Protein AF-A0A6N1BNU7-F1 (afdb_monomer_lite)

Secondary structure (DSSP, 8-state):
------PPP----GGGGGGGPPPPPPPPPP---PPPPPPPPPP----EEEEEEEE-TT--EEEEEEEEETTEEEEEEEEEEETTTTEEEEEEGGGEEEEE-SSSEEEEETTSS--EEEEEEETTEEEEEEES-GGGB-TT-GGG-PPEEE-TTT-SBPP--

Sequence (161 aa):
MLIAICGIQGCAPVQELAKRAPSLPPAAPERQVTPAPPPPIAARVIELAGYCSRTEDDGFREEARVRVIANEVQALNWKLWVPRRRGSCAFDLSEFRQVQKAPHIELVARDDSGCKLMVWQDPRRVTLAHANCQKRCTPGIYEEAWPVMFDPGSGMCAQVK

Foldseek 3Di:
DDDDDDDDDDDDDPPPPPPDDDDDDDDDPDPPDDDDDDDDQDADFAAAQAFEWDADPQRKTKTWGWGADRLDTPWIWIKIADVVVRKMFIDTCVQWDWDDRPPWTWIAGPVPLRKIWIWHDDPAWIKIDIDSRCVRMDHPCNVVDDIFIAGRPPNYGGDPD

Organism: NCBI:txid82541

Radius of gyration: 30.28 Å; chains: 1; bounding box: 33×107×54 Å

Structure (mmCIF, N/CA/C/O backbone):
data_AF-A0A6N1BNU7-F1
#
_entry.id   AF-A0A6N1BNU7-F1
#
loop_
_atom_site.group_PDB
_atom_site.id
_atom_site.type_symbol
_atom_site.label_atom_id
_atom_site.label_alt_id
_atom_site.label_comp_id
_atom_site.label_asym_id
_atom_site.label_entity_id
_atom_site.label_seq_id
_atom_site.pdbx_PDB_ins_code
_atom_site.Cartn_x
_atom_site.Cartn_y
_atom_site.Cartn_z
_atom_site.occupancy
_atom_site.B_iso_or_equiv
_atom_site.auth_seq_id
_atom_site.auth_comp_id
_atom_site.auth_asym_id
_atom_site.auth_atom_id
_atom_site.pdbx_PDB_model_num
ATOM 1 N N . MET A 1 1 ? 1.815 93.852 -4.616 1.00 37.81 1 MET A N 1
ATOM 2 C CA . MET A 1 1 ? 2.457 94.315 -5.860 1.00 37.81 1 MET A CA 1
ATOM 3 C C . MET A 1 1 ? 2.931 93.069 -6.605 1.00 37.81 1 MET A C 1
ATOM 5 O O . MET A 1 1 ? 3.714 92.330 -6.036 1.00 37.81 1 MET A O 1
ATOM 9 N N . LEU A 1 2 ? 2.345 92.828 -7.783 1.00 40.94 2 LEU A N 1
ATOM 10 C CA . LEU A 1 2 ? 2.748 91.949 -8.899 1.00 40.94 2 LEU A CA 1
ATOM 11 C C . LEU A 1 2 ? 3.065 90.448 -8.687 1.00 40.94 2 LEU A C 1
ATOM 13 O O . LEU A 1 2 ? 4.090 90.049 -8.151 1.00 40.94 2 LEU A O 1
ATOM 17 N N . ILE A 1 3 ? 2.168 89.645 -9.270 1.00 45.62 3 ILE A N 1
ATOM 18 C CA . ILE A 1 3 ? 2.308 88.247 -9.699 1.00 45.62 3 ILE A CA 1
ATOM 19 C C . ILE A 1 3 ? 3.256 88.184 -10.913 1.00 45.62 3 ILE A C 1
ATOM 21 O O . ILE A 1 3 ? 3.131 89.018 -11.810 1.00 45.62 3 ILE A O 1
ATOM 25 N N . ALA A 1 4 ? 4.112 87.161 -11.002 1.00 52.22 4 ALA A N 1
ATOM 26 C CA . ALA A 1 4 ? 4.689 86.714 -12.273 1.00 52.22 4 ALA A CA 1
ATOM 27 C C . ALA A 1 4 ? 4.814 85.180 -12.313 1.00 52.22 4 ALA A C 1
ATOM 29 O O . ALA A 1 4 ? 5.437 84.552 -11.462 1.00 52.22 4 ALA A O 1
ATOM 30 N N . ILE A 1 5 ? 4.151 84.619 -13.319 1.00 52.38 5 ILE A N 1
ATOM 31 C CA . ILE A 1 5 ? 3.967 83.209 -13.666 1.00 52.38 5 ILE A CA 1
ATOM 32 C C . ILE A 1 5 ? 5.146 82.781 -14.552 1.00 52.38 5 ILE A C 1
ATOM 34 O O . ILE A 1 5 ? 5.532 83.543 -15.435 1.00 52.38 5 ILE A O 1
ATOM 38 N N . CYS A 1 6 ? 5.656 81.555 -14.412 1.00 49.19 6 CYS A N 1
ATOM 39 C CA . CYS A 1 6 ? 6.366 80.895 -15.511 1.00 49.19 6 CYS A CA 1
ATOM 40 C C . CYS A 1 6 ? 5.834 79.464 -15.656 1.00 49.19 6 CYS A C 1
ATOM 42 O O . CYS A 1 6 ? 6.039 78.617 -14.788 1.00 49.19 6 CYS A O 1
ATOM 44 N N . GLY A 1 7 ? 5.041 79.258 -16.710 1.00 43.03 7 GLY A N 1
ATOM 45 C CA . GLY A 1 7 ? 4.343 78.015 -17.019 1.00 43.03 7 GLY A CA 1
ATOM 46 C C . GLY A 1 7 ? 5.236 77.003 -17.732 1.00 43.03 7 GLY A C 1
ATOM 47 O O . GLY A 1 7 ? 6.057 77.353 -18.575 1.00 43.03 7 GLY A O 1
ATOM 48 N N . ILE A 1 8 ? 5.030 75.734 -17.394 1.00 51.12 8 ILE A N 1
ATOM 49 C CA . ILE A 1 8 ? 5.673 74.571 -18.002 1.00 51.12 8 ILE A CA 1
ATOM 50 C C . ILE A 1 8 ? 4.895 74.234 -19.280 1.00 51.12 8 ILE A C 1
ATOM 52 O O . ILE A 1 8 ? 3.684 74.011 -19.236 1.00 51.12 8 ILE A O 1
ATOM 56 N N . GLN A 1 9 ? 5.574 74.239 -20.423 1.00 51.66 9 GLN A N 1
ATOM 57 C CA . GLN A 1 9 ? 4.973 74.022 -21.736 1.00 51.66 9 GLN A CA 1
ATOM 58 C C . GLN A 1 9 ? 5.048 72.532 -22.125 1.00 51.66 9 GLN A C 1
ATOM 60 O O . GLN A 1 9 ? 6.133 71.984 -22.269 1.00 51.66 9 GLN A O 1
ATOM 65 N N . GLY A 1 10 ? 3.877 71.910 -22.314 1.00 45.91 10 GLY A N 1
ATOM 66 C CA . GLY A 1 10 ? 3.593 70.937 -23.380 1.00 45.91 10 GLY A CA 1
ATOM 67 C C . GLY A 1 10 ? 4.078 69.483 -23.256 1.00 45.91 10 GLY A C 1
ATOM 68 O O . GLY A 1 10 ? 5.040 69.105 -23.912 1.00 45.91 10 GLY A O 1
ATOM 69 N N . CYS A 1 11 ? 3.296 68.617 -22.600 1.00 51.78 11 CYS A N 1
ATOM 70 C CA . CYS A 1 11 ? 3.157 67.218 -23.037 1.00 51.78 11 CYS A CA 1
ATOM 71 C C . CYS A 1 11 ? 2.012 67.153 -24.062 1.00 51.78 11 CYS A C 1
ATOM 73 O O . CYS A 1 11 ? 0.861 67.416 -23.713 1.00 51.78 11 CYS A O 1
ATOM 75 N N . ALA A 1 12 ? 2.306 66.827 -25.322 1.00 54.9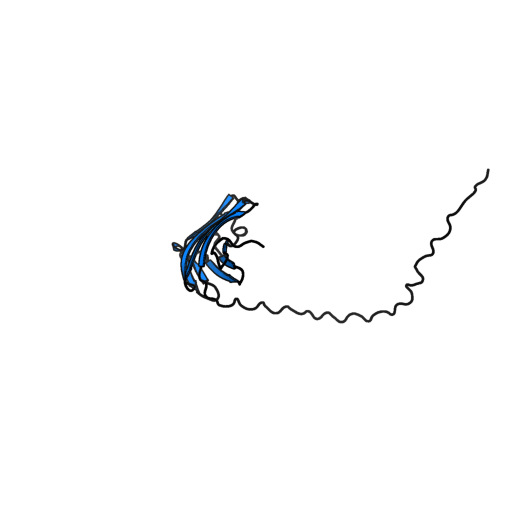4 12 ALA A N 1
ATOM 76 C CA . ALA A 1 12 ? 1.271 66.541 -26.316 1.00 54.94 12 ALA A CA 1
ATOM 77 C C . ALA A 1 12 ? 0.536 65.229 -25.953 1.00 54.94 12 ALA A C 1
ATOM 79 O O . ALA A 1 12 ? 1.196 64.252 -25.588 1.00 54.94 12 ALA A O 1
ATOM 80 N N . PRO A 1 13 ? -0.807 65.161 -26.033 1.00 50.06 13 PRO A N 1
ATOM 81 C CA . PRO A 1 13 ? -1.538 63.942 -25.715 1.00 50.06 13 PRO A CA 1
ATOM 82 C C . PRO A 1 13 ? -1.406 62.905 -26.841 1.00 50.06 13 PRO A C 1
ATOM 84 O O . PRO A 1 13 ? -1.660 63.184 -28.009 1.00 50.06 13 PRO A O 1
ATOM 87 N N . VAL A 1 14 ? -1.089 61.667 -26.454 1.00 55.44 14 VAL A N 1
ATOM 88 C CA . VAL A 1 14 ? -0.929 60.441 -27.274 1.00 55.44 14 VAL A CA 1
ATOM 89 C C . VAL A 1 14 ? -2.234 60.012 -27.996 1.00 55.44 14 VAL A C 1
ATOM 91 O O . VAL A 1 14 ? -2.343 58.923 -28.549 1.00 55.44 14 VAL A O 1
ATOM 94 N N . GLN A 1 15 ? -3.267 60.856 -28.003 1.00 49.97 15 GLN A N 1
ATOM 95 C CA . GLN A 1 15 ? -4.636 60.489 -28.374 1.00 49.97 15 GLN A CA 1
ATOM 96 C C . GLN A 1 15 ? -4.893 60.382 -29.883 1.00 49.97 15 GLN A C 1
ATOM 98 O O . GLN A 1 15 ? -5.894 59.785 -30.279 1.00 49.97 15 GLN A O 1
ATOM 103 N N . GLU A 1 16 ? -4.013 60.904 -30.737 1.00 48.66 16 GLU A N 1
ATOM 104 C CA . GLU A 1 16 ? -4.310 60.984 -32.174 1.00 48.66 16 GLU A CA 1
ATOM 105 C C . GLU A 1 16 ? -4.173 59.628 -32.905 1.00 48.66 16 GLU A C 1
ATOM 107 O O . GLU A 1 16 ? -4.830 59.407 -33.921 1.00 48.66 16 GLU A O 1
ATOM 112 N N . LEU A 1 17 ? -3.402 58.661 -32.380 1.00 50.12 17 LEU A N 1
ATOM 113 C CA . LEU A 1 17 ? -3.190 57.373 -33.069 1.00 50.12 17 LEU A CA 1
ATOM 114 C C . LEU A 1 17 ? -4.325 56.348 -32.880 1.00 50.12 17 LEU A C 1
ATOM 116 O O . LEU A 1 17 ? -4.408 55.378 -33.632 1.00 50.12 17 LEU A O 1
ATOM 120 N N . ALA A 1 18 ? -5.214 56.537 -31.901 1.00 54.28 18 ALA A N 1
ATOM 121 C CA . ALA A 1 18 ? -6.220 55.530 -31.547 1.00 54.28 18 ALA A CA 1
ATOM 122 C C . ALA A 1 18 ? -7.453 55.510 -32.477 1.00 54.28 18 ALA A C 1
ATOM 124 O O . ALA A 1 18 ? -8.257 54.583 -32.416 1.00 54.28 18 ALA A O 1
ATOM 125 N N . LYS A 1 19 ? -7.628 56.509 -33.353 1.00 52.03 19 LYS A N 1
ATOM 126 C CA . LYS A 1 19 ? -8.879 56.713 -34.113 1.00 52.03 19 LYS A CA 1
ATOM 127 C C . LYS A 1 19 ? -8.981 55.962 -35.451 1.00 52.03 19 LYS A C 1
ATOM 129 O O . LYS A 1 19 ? -9.906 56.232 -36.213 1.00 52.03 19 LYS A O 1
ATOM 134 N N . ARG A 1 20 ? -8.072 55.033 -35.776 1.00 54.28 20 ARG A N 1
ATOM 135 C CA . ARG A 1 20 ? -8.053 54.376 -37.105 1.00 54.28 20 ARG A CA 1
ATOM 136 C C . ARG A 1 20 ? -7.910 52.852 -37.131 1.00 54.28 20 ARG A C 1
ATOM 138 O O . ARG A 1 20 ? -7.664 52.303 -38.200 1.00 54.28 20 ARG A O 1
ATOM 145 N N . ALA A 1 21 ? -8.097 52.156 -36.012 1.00 58.50 21 ALA A N 1
ATOM 146 C CA . ALA A 1 21 ? -8.133 50.694 -36.037 1.00 58.50 21 ALA A CA 1
ATOM 147 C C . ALA A 1 21 ? -9.513 50.197 -36.530 1.00 58.50 21 ALA A C 1
ATOM 149 O O . ALA A 1 21 ? -10.526 50.571 -35.935 1.00 58.50 21 ALA A O 1
ATOM 150 N N . PRO A 1 22 ? -9.594 49.374 -37.593 1.00 62.88 22 PRO A N 1
ATOM 151 C CA . PRO A 1 22 ? -10.841 48.714 -37.954 1.00 62.88 22 PRO A CA 1
ATOM 152 C C . PRO A 1 22 ? -11.249 47.729 -36.851 1.00 62.88 22 PRO A C 1
ATOM 154 O O . PRO A 1 22 ? -10.416 46.996 -36.317 1.00 62.88 22 PRO A O 1
ATOM 157 N N . SER A 1 23 ? -12.534 47.721 -36.496 1.00 62.97 23 SER A N 1
ATOM 158 C CA . SER A 1 23 ? -13.091 46.796 -35.510 1.00 62.97 23 SER A CA 1
ATOM 159 C C . SER A 1 23 ? -12.973 45.356 -36.010 1.00 62.97 23 SER A C 1
ATOM 161 O O . SER A 1 23 ? -13.525 45.019 -37.060 1.00 62.97 23 SER A O 1
ATOM 163 N N . LEU A 1 24 ? -12.266 44.514 -35.254 1.00 62.03 24 LEU A N 1
ATOM 164 C CA . LEU A 1 24 ? -12.213 43.074 -35.494 1.00 62.03 24 LEU A CA 1
ATOM 165 C C . LEU A 1 24 ? -13.632 42.481 -35.398 1.00 62.03 24 LEU A C 1
ATOM 167 O O . LEU A 1 24 ? -14.388 42.871 -34.503 1.00 62.03 24 LEU A O 1
ATOM 171 N N . PRO A 1 25 ? -14.012 41.551 -36.291 1.00 66.94 25 PRO A N 1
ATOM 172 C CA . PRO A 1 25 ? -15.278 40.841 -36.168 1.00 66.94 25 PRO A CA 1
ATOM 173 C C . PRO A 1 25 ? -15.325 40.049 -34.848 1.00 66.94 25 PRO A C 1
ATOM 175 O O . PRO A 1 25 ? -14.275 39.636 -34.345 1.00 66.94 25 PRO A O 1
ATOM 178 N N . PRO A 1 26 ? -16.523 39.842 -34.269 1.00 67.56 26 PRO A N 1
ATOM 179 C CA . PRO A 1 26 ? -16.668 39.132 -33.006 1.00 67.56 26 PRO A CA 1
ATOM 180 C C . PRO A 1 26 ? -16.059 37.733 -33.115 1.00 67.56 26 PRO A C 1
ATOM 182 O O . PRO A 1 26 ? -16.283 37.021 -34.097 1.00 67.56 26 PRO A O 1
ATOM 185 N N . ALA A 1 27 ? -15.269 37.361 -32.106 1.00 66.94 27 ALA A N 1
ATOM 186 C CA . ALA A 1 27 ? -14.653 36.047 -32.027 1.00 66.94 27 ALA A CA 1
ATOM 187 C C . ALA A 1 27 ? -15.735 34.962 -32.125 1.00 66.94 27 ALA A C 1
ATOM 189 O O . ALA A 1 27 ? -16.757 35.022 -31.437 1.00 66.94 27 ALA A O 1
ATOM 190 N N . ALA A 1 28 ? -15.513 33.985 -33.006 1.00 68.06 28 ALA A N 1
ATOM 191 C CA . ALA A 1 28 ? -16.364 32.808 -33.100 1.00 68.06 28 ALA A CA 1
ATOM 192 C C . ALA A 1 28 ? -16.432 32.107 -31.728 1.00 68.06 28 ALA A C 1
ATOM 194 O O . ALA A 1 28 ? -15.440 32.127 -30.995 1.00 68.06 28 ALA A O 1
ATOM 195 N N . PRO A 1 29 ? -17.570 31.485 -31.369 1.00 63.00 29 PRO A N 1
ATOM 196 C CA . PRO A 1 29 ? -17.695 30.795 -30.095 1.00 63.00 29 PRO A CA 1
ATOM 197 C C . PRO A 1 29 ? -16.638 29.694 -30.008 1.00 63.00 29 PRO A C 1
ATOM 199 O O . PRO A 1 29 ? -16.553 28.821 -30.875 1.00 63.00 29 PRO A O 1
ATOM 202 N N . GLU A 1 30 ? -15.814 29.767 -28.967 1.00 66.00 30 GLU A N 1
ATOM 203 C CA . GLU A 1 30 ? -14.765 28.796 -28.700 1.00 66.00 30 GLU A CA 1
ATOM 204 C C . GLU A 1 30 ? -15.414 27.422 -28.529 1.00 66.00 30 GLU A C 1
ATOM 206 O O . GLU A 1 30 ? -16.261 27.205 -27.657 1.00 66.00 30 GLU A O 1
ATOM 211 N N . ARG A 1 31 ? -15.085 26.494 -29.430 1.00 67.50 31 ARG A N 1
ATOM 212 C CA . ARG A 1 31 ? -15.633 25.143 -29.385 1.00 67.50 31 ARG A CA 1
ATOM 213 C C . ARG A 1 31 ? -15.105 24.491 -28.115 1.00 67.50 31 ARG A C 1
ATOM 215 O O . ARG A 1 31 ? -13.915 24.210 -28.030 1.00 67.50 31 ARG A O 1
ATOM 222 N N . GLN A 1 32 ? -15.983 24.257 -27.144 1.00 63.94 32 GLN A N 1
ATOM 223 C CA . GLN A 1 32 ? -15.652 23.504 -25.939 1.00 63.94 32 GLN A CA 1
ATOM 224 C C . GLN A 1 32 ? -15.212 22.096 -26.356 1.00 63.94 32 GLN A C 1
ATOM 226 O O . GLN A 1 32 ? -16.033 21.231 -26.657 1.00 63.94 32 GLN A O 1
ATOM 231 N N . VAL A 1 33 ? -13.900 21.886 -26.439 1.00 71.81 33 VAL A N 1
ATOM 232 C CA . VAL A 1 33 ? -13.308 20.562 -26.599 1.00 71.81 33 VAL A CA 1
ATOM 233 C C . VAL A 1 33 ? -13.340 19.933 -25.218 1.00 71.81 33 VAL A C 1
ATOM 235 O O . VAL A 1 33 ? -12.510 20.241 -24.366 1.00 71.81 33 VAL A O 1
ATOM 238 N N . THR A 1 34 ? -14.327 19.079 -24.968 1.00 75.94 34 THR A N 1
ATOM 239 C CA . THR A 1 34 ? -14.271 18.187 -23.813 1.00 75.94 34 THR A CA 1
ATOM 240 C C . THR A 1 34 ? -13.066 17.261 -23.993 1.00 75.94 34 THR A C 1
ATOM 242 O O . THR A 1 34 ? -12.976 16.582 -25.022 1.00 75.94 34 THR A O 1
ATOM 245 N N . PRO A 1 35 ? -12.111 17.233 -23.043 1.00 79.75 35 PRO A N 1
ATOM 246 C CA . PRO A 1 35 ? -10.991 16.311 -23.117 1.00 79.75 35 PRO A CA 1
ATOM 247 C C . PRO A 1 35 ? -11.513 14.878 -23.180 1.00 79.75 35 PRO A C 1
ATOM 249 O O . PRO A 1 35 ? -12.413 14.504 -22.423 1.00 79.75 35 PRO A O 1
ATOM 252 N N . ALA A 1 36 ? -10.953 14.075 -24.083 1.00 81.31 36 ALA A N 1
ATOM 253 C CA . ALA A 1 36 ? -11.231 12.648 -24.086 1.00 81.31 36 ALA A CA 1
ATOM 254 C C . ALA A 1 36 ? -10.806 12.041 -22.732 1.00 81.31 36 ALA A C 1
ATOM 256 O O . ALA A 1 36 ? -9.811 12.492 -22.151 1.00 81.31 36 ALA A O 1
ATOM 257 N N . PRO A 1 37 ? -11.527 11.026 -22.225 1.00 80.56 37 PRO A N 1
ATOM 258 C CA . PRO A 1 37 ? -11.118 10.312 -21.024 1.00 80.56 37 PRO A CA 1
ATOM 259 C C . PRO A 1 37 ? -9.682 9.779 -21.152 1.00 80.56 37 PRO A C 1
ATOM 261 O O . PRO A 1 37 ? -9.277 9.382 -22.251 1.00 80.56 37 PRO A O 1
ATOM 264 N N . PRO A 1 38 ? -8.906 9.740 -20.054 1.00 77.31 38 PRO A N 1
ATOM 265 C CA . PRO A 1 38 ? -7.573 9.158 -20.082 1.00 77.31 38 PRO A CA 1
ATOM 266 C C . PRO A 1 38 ? -7.642 7.677 -20.491 1.00 77.31 38 PRO A C 1
ATOM 268 O O . PRO A 1 38 ? -8.615 6.989 -20.163 1.00 77.31 38 PRO A O 1
ATOM 271 N N . PRO A 1 39 ? -6.620 7.164 -21.198 1.00 76.12 39 PRO A N 1
ATOM 272 C CA . PRO A 1 39 ? -6.578 5.760 -21.575 1.00 76.12 39 PRO A CA 1
ATOM 273 C C . PRO A 1 39 ? -6.528 4.856 -20.326 1.00 76.12 39 PRO A C 1
ATOM 275 O O . PRO A 1 39 ? -6.007 5.272 -19.286 1.00 76.12 39 PRO A O 1
ATOM 278 N N . PRO A 1 40 ? -7.023 3.607 -20.413 1.00 78.25 40 PRO A N 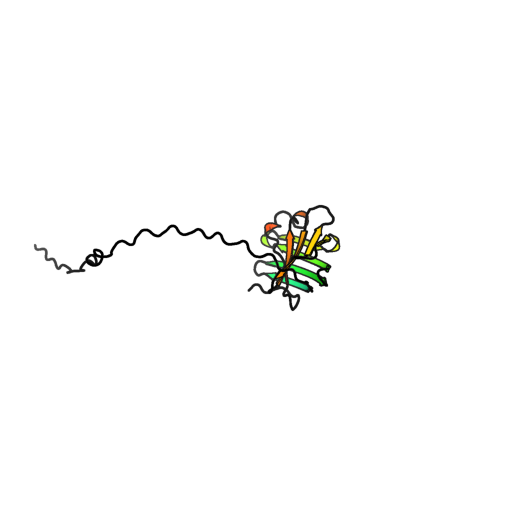1
ATOM 279 C CA . PRO A 1 40 ? -6.932 2.642 -19.320 1.00 78.25 40 PRO A CA 1
ATOM 280 C C . PRO A 1 40 ? -5.485 2.385 -18.877 1.00 78.25 40 PRO A C 1
ATOM 282 O O . PRO A 1 40 ? -4.552 2.464 -19.681 1.00 78.25 40 PRO A O 1
ATOM 285 N N . ILE A 1 41 ? -5.301 1.997 -17.610 1.00 75.25 41 ILE A N 1
ATOM 286 C CA . ILE A 1 41 ? -4.005 1.516 -17.110 1.00 75.25 41 ILE A CA 1
ATOM 287 C C . ILE A 1 41 ? -3.594 0.297 -17.941 1.00 75.25 41 ILE A C 1
ATOM 289 O O . ILE A 1 41 ? -4.327 -0.692 -18.014 1.00 75.25 41 ILE A O 1
ATOM 293 N N . ALA A 1 42 ? -2.421 0.366 -18.570 1.00 79.19 42 ALA A N 1
ATOM 294 C CA . ALA A 1 42 ? -1.890 -0.749 -19.341 1.00 79.19 42 ALA A CA 1
ATOM 295 C C . ALA A 1 42 ? -1.644 -1.953 -18.421 1.00 79.19 42 ALA A C 1
ATOM 297 O O . ALA A 1 42 ? -0.943 -1.830 -17.417 1.00 79.19 42 ALA A O 1
ATOM 298 N N . ALA A 1 43 ? -2.179 -3.120 -18.784 1.00 82.75 43 ALA A N 1
ATOM 299 C CA . ALA A 1 43 ? -1.888 -4.355 -18.069 1.00 82.75 43 ALA A CA 1
ATOM 300 C C . ALA A 1 43 ? -0.396 -4.696 -18.219 1.00 82.75 43 ALA A C 1
ATOM 302 O O . ALA A 1 43 ? 0.119 -4.808 -19.333 1.00 82.75 43 ALA A O 1
ATOM 303 N N . ARG A 1 44 ? 0.299 -4.840 -17.089 1.00 88.06 44 ARG A N 1
ATOM 304 C CA . ARG A 1 44 ? 1.717 -5.209 -17.015 1.00 88.06 44 ARG A CA 1
ATOM 305 C C . ARG A 1 44 ? 1.897 -6.302 -15.971 1.00 88.06 44 ARG A C 1
ATOM 307 O O . ARG A 1 44 ? 1.088 -6.435 -15.053 1.00 88.06 44 ARG A O 1
ATOM 314 N N . VAL A 1 45 ? 2.952 -7.091 -16.128 1.00 95.06 45 VAL A N 1
ATOM 315 C CA . VAL A 1 45 ? 3.410 -7.981 -15.062 1.00 95.06 45 VAL A CA 1
ATOM 316 C C . VAL A 1 45 ? 4.245 -7.147 -14.099 1.00 95.06 45 VAL A C 1
ATOM 318 O O . VAL A 1 45 ? 5.204 -6.504 -14.519 1.00 95.06 45 VAL A O 1
ATOM 321 N N . ILE A 1 46 ? 3.846 -7.136 -12.833 1.00 97.06 46 ILE A N 1
ATOM 322 C CA . ILE A 1 46 ? 4.547 -6.483 -11.736 1.00 97.06 46 ILE A CA 1
ATOM 323 C C . ILE A 1 46 ? 5.425 -7.536 -11.060 1.00 97.06 46 ILE A C 1
ATOM 325 O O . ILE A 1 46 ? 4.937 -8.561 -10.577 1.00 97.06 46 ILE A O 1
ATOM 329 N N . GLU A 1 47 ? 6.718 -7.239 -11.025 1.00 97.56 47 GLU A N 1
ATOM 330 C CA . GLU A 1 47 ? 7.758 -7.949 -10.284 1.00 97.56 47 GLU A CA 1
ATOM 331 C C . GLU A 1 47 ? 8.379 -6.940 -9.319 1.00 97.56 47 GLU A C 1
ATOM 333 O O . GLU A 1 47 ? 8.866 -5.895 -9.753 1.00 97.56 47 GLU A O 1
ATOM 338 N N . LEU A 1 48 ? 8.321 -7.203 -8.013 1.00 98.50 48 LEU A N 1
ATOM 339 C CA . LEU A 1 48 ? 8.803 -6.250 -7.014 1.00 98.50 48 LEU A CA 1
ATOM 340 C C . LEU A 1 48 ? 9.321 -6.961 -5.764 1.00 98.50 48 LEU A C 1
ATOM 342 O O . LEU A 1 48 ? 8.602 -7.725 -5.124 1.00 98.50 48 LEU A O 1
ATOM 346 N N . ALA A 1 49 ? 10.544 -6.628 -5.361 1.00 98.69 49 ALA A N 1
ATOM 347 C CA . ALA A 1 49 ? 11.057 -6.854 -4.013 1.00 98.69 49 ALA A CA 1
ATOM 348 C C . ALA A 1 49 ? 11.230 -5.485 -3.341 1.00 98.69 49 ALA A C 1
ATOM 350 O O . ALA A 1 49 ? 12.287 -4.870 -3.419 1.00 98.69 49 ALA A O 1
ATOM 351 N N . GLY A 1 50 ? 10.146 -4.976 -2.762 1.00 98.56 50 GLY A N 1
ATOM 352 C CA . GLY A 1 50 ? 10.034 -3.608 -2.280 1.00 98.56 50 GLY A CA 1
ATOM 353 C C . GLY A 1 50 ? 10.400 -3.460 -0.807 1.00 98.56 50 GLY A C 1
ATOM 354 O O . GLY A 1 50 ? 9.878 -4.183 0.048 1.00 98.56 50 GLY A O 1
ATOM 355 N N . TYR A 1 51 ? 11.242 -2.476 -0.508 1.00 98.62 51 TYR A N 1
ATOM 356 C CA . TYR A 1 51 ? 11.523 -1.996 0.838 1.00 98.62 51 TYR A CA 1
ATOM 357 C C . TYR A 1 51 ? 11.614 -0.471 0.839 1.00 98.62 51 TYR A C 1
ATOM 359 O O . TYR A 1 51 ? 12.527 0.113 0.261 1.00 98.62 51 TYR A O 1
ATOM 367 N N . CYS A 1 52 ? 10.683 0.179 1.526 1.00 98.38 52 CYS A N 1
ATOM 368 C CA . CYS A 1 52 ? 10.702 1.620 1.710 1.00 98.38 52 CYS A CA 1
ATOM 369 C C . CYS A 1 52 ? 10.602 1.956 3.196 1.00 98.38 52 CYS A C 1
ATOM 371 O O . CYS A 1 52 ? 9.728 1.451 3.890 1.00 98.38 52 CYS A O 1
ATOM 373 N N . SER A 1 53 ? 11.513 2.789 3.689 1.00 97.94 53 SER A N 1
ATOM 374 C CA . SER A 1 53 ? 11.484 3.337 5.042 1.00 97.94 53 SER A CA 1
ATOM 375 C C . SER A 1 53 ? 12.001 4.767 4.976 1.00 97.94 53 SER A C 1
ATOM 377 O O . SER A 1 53 ? 13.204 4.969 4.801 1.00 97.94 53 SER A O 1
ATOM 379 N N . ARG A 1 54 ? 11.108 5.749 5.097 1.00 96.31 54 ARG A N 1
ATOM 380 C CA . ARG A 1 54 ? 11.443 7.173 4.978 1.00 96.31 54 ARG A CA 1
ATOM 381 C C . ARG A 1 54 ? 10.591 8.008 5.927 1.00 96.31 54 ARG A C 1
ATOM 383 O O . ARG A 1 54 ? 9.453 7.655 6.226 1.00 96.31 54 ARG A O 1
ATOM 390 N N . THR A 1 55 ? 11.174 9.106 6.388 1.00 96.19 55 THR A N 1
ATOM 391 C CA . THR A 1 55 ? 10.472 10.189 7.075 1.00 96.19 55 THR A CA 1
ATOM 392 C C . THR A 1 55 ? 10.683 11.451 6.251 1.00 96.19 55 THR A C 1
ATOM 394 O O . THR A 1 55 ? 11.829 11.777 5.944 1.00 96.19 55 THR A O 1
ATOM 397 N N . GLU A 1 56 ? 9.597 12.114 5.880 1.00 93.62 56 GLU A N 1
ATOM 398 C CA . GLU A 1 56 ? 9.602 13.394 5.173 1.00 93.62 56 GLU A CA 1
ATOM 399 C C . GLU A 1 56 ? 9.869 14.561 6.135 1.00 93.62 56 GLU A C 1
ATOM 401 O O . GLU A 1 56 ? 9.783 14.416 7.359 1.00 93.62 56 GLU A O 1
ATOM 406 N N . ASP A 1 57 ? 10.145 15.742 5.581 1.00 93.12 57 ASP A N 1
ATOM 407 C CA . ASP A 1 57 ? 10.449 16.956 6.353 1.00 93.12 57 ASP A CA 1
ATOM 408 C C . ASP A 1 57 ? 9.300 17.394 7.277 1.00 93.12 57 ASP A C 1
ATOM 410 O O . ASP A 1 57 ? 9.531 17.975 8.338 1.00 93.12 57 ASP A O 1
ATOM 414 N N . ASP A 1 58 ? 8.052 17.098 6.904 1.00 91.44 58 ASP A N 1
ATOM 415 C CA . ASP A 1 58 ? 6.871 17.385 7.725 1.00 91.44 58 ASP A CA 1
ATOM 416 C C . ASP A 1 58 ? 6.640 16.349 8.843 1.00 91.44 58 ASP A C 1
ATOM 418 O O . ASP A 1 58 ? 5.744 16.51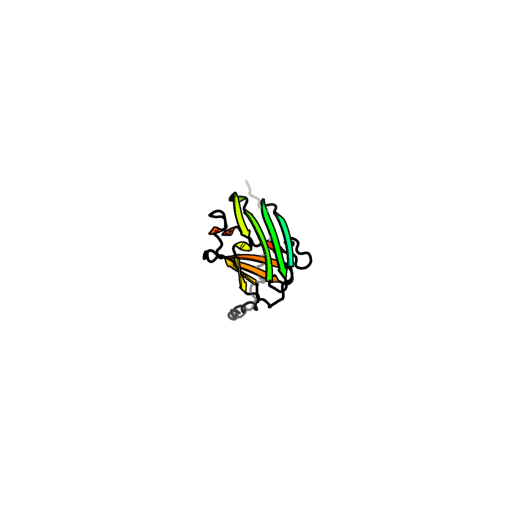8 9.675 1.00 91.44 58 ASP A O 1
ATOM 422 N N . GLY A 1 59 ? 7.470 15.300 8.891 1.00 94.38 59 GLY A N 1
ATOM 423 C CA . GLY A 1 59 ? 7.407 14.190 9.832 1.00 94.38 59 GLY A CA 1
ATOM 424 C C . GLY A 1 59 ? 6.508 13.034 9.391 1.00 94.38 59 GLY A C 1
ATOM 425 O O . GLY A 1 59 ? 6.351 12.084 10.166 1.00 94.38 59 GLY A O 1
ATOM 426 N N . PHE A 1 60 ? 5.889 13.094 8.205 1.00 95.44 60 PHE A N 1
ATOM 427 C CA . PHE A 1 60 ? 5.180 11.953 7.635 1.00 95.44 60 PHE A CA 1
ATOM 428 C C . PHE A 1 60 ? 6.167 10.807 7.465 1.00 95.44 60 PHE A C 1
ATOM 430 O O . PHE A 1 60 ? 7.222 10.964 6.854 1.00 95.44 60 PHE A O 1
ATOM 437 N N . ARG A 1 61 ? 5.849 9.651 8.043 1.00 97.00 61 ARG A N 1
ATOM 438 C CA . ARG A 1 61 ? 6.733 8.488 7.997 1.00 97.00 61 ARG A CA 1
ATOM 439 C C . ARG A 1 61 ? 6.026 7.324 7.341 1.00 97.00 61 ARG A C 1
ATOM 441 O O . ARG A 1 61 ? 4.875 7.036 7.658 1.00 97.00 61 ARG A O 1
ATOM 448 N N . GLU A 1 62 ? 6.762 6.601 6.517 1.00 96.69 62 GLU A N 1
ATOM 449 C CA . GLU A 1 62 ? 6.334 5.365 5.879 1.00 96.69 62 GLU A CA 1
ATOM 450 C C . GLU A 1 62 ? 7.358 4.253 6.129 1.00 96.69 62 GLU A C 1
ATOM 452 O O . GLU A 1 62 ? 8.567 4.481 6.116 1.00 96.69 62 GLU A O 1
ATOM 457 N N . GLU A 1 63 ? 6.868 3.041 6.384 1.00 98.56 63 GLU A N 1
ATOM 458 C CA . GLU A 1 63 ? 7.661 1.815 6.432 1.00 98.56 63 GLU A CA 1
ATOM 459 C C . GLU A 1 63 ? 6.879 0.689 5.750 1.00 98.56 63 GLU A C 1
ATOM 461 O O . GLU A 1 63 ? 5.839 0.255 6.243 1.00 98.56 63 GLU A O 1
ATOM 466 N N . ALA A 1 64 ? 7.366 0.212 4.609 1.00 98.81 64 ALA A N 1
ATOM 467 C CA . ALA A 1 64 ? 6.706 -0.789 3.788 1.00 98.81 64 ALA A CA 1
ATOM 468 C C . ALA A 1 64 ? 7.687 -1.859 3.298 1.00 98.81 64 ALA A C 1
ATOM 470 O O . ALA A 1 64 ? 8.767 -1.562 2.786 1.00 98.81 64 ALA A O 1
ATOM 471 N N . ARG A 1 65 ? 7.271 -3.119 3.412 1.00 98.88 65 ARG A N 1
ATOM 472 C CA . ARG A 1 65 ? 7.879 -4.295 2.786 1.00 98.88 65 ARG A CA 1
ATOM 473 C C . ARG A 1 65 ? 6.826 -4.962 1.918 1.00 98.88 65 ARG A C 1
ATOM 475 O O . ARG A 1 65 ? 5.751 -5.293 2.414 1.00 98.88 65 ARG A O 1
ATOM 482 N N . VAL A 1 66 ? 7.128 -5.184 0.646 1.00 98.81 66 VAL A N 1
ATOM 483 C CA . VAL A 1 66 ? 6.220 -5.872 -0.278 1.00 98.81 66 VAL A CA 1
ATOM 484 C C . VAL A 1 66 ? 7.008 -6.796 -1.194 1.00 98.81 66 VAL A C 1
ATOM 486 O O . VAL A 1 66 ? 8.082 -6.443 -1.671 1.00 98.81 66 VAL A O 1
ATOM 489 N N . ARG A 1 67 ? 6.482 -7.991 -1.449 1.00 98.81 67 ARG A N 1
ATOM 490 C CA . ARG A 1 67 ? 7.019 -8.895 -2.463 1.00 98.81 67 ARG A CA 1
ATOM 491 C C . ARG A 1 67 ? 5.915 -9.290 -3.423 1.00 98.81 67 ARG A C 1
ATOM 493 O O . ARG A 1 67 ? 4.924 -9.878 -2.998 1.00 98.81 67 ARG A O 1
ATOM 500 N N . VAL A 1 68 ? 6.115 -8.988 -4.698 1.00 98.81 68 VAL A N 1
ATOM 501 C CA . VAL A 1 68 ? 5.225 -9.353 -5.798 1.00 98.81 68 VAL A CA 1
ATOM 502 C C . VAL A 1 68 ? 6.013 -10.186 -6.795 1.00 98.81 68 VAL A C 1
ATOM 504 O O . VAL A 1 68 ? 7.102 -9.777 -7.195 1.00 98.81 68 VAL A O 1
ATOM 507 N N . ILE A 1 69 ? 5.469 -11.342 -7.170 1.00 98.56 69 ILE A N 1
ATOM 508 C CA . ILE A 1 69 ? 6.019 -12.205 -8.219 1.00 98.56 69 ILE A CA 1
ATOM 509 C C . ILE A 1 69 ? 4.904 -12.513 -9.204 1.00 98.56 69 ILE A C 1
ATOM 511 O O . ILE A 1 69 ? 3.877 -13.048 -8.797 1.00 98.56 69 ILE A O 1
ATOM 515 N N . ALA A 1 70 ? 5.081 -12.188 -10.478 1.00 97.69 70 ALA A N 1
ATOM 516 C CA . ALA A 1 70 ? 4.104 -12.416 -11.536 1.00 97.69 70 ALA A CA 1
ATOM 517 C C . ALA A 1 70 ? 2.676 -11.953 -11.169 1.00 97.69 70 ALA A C 1
ATOM 519 O O . ALA A 1 70 ? 1.703 -12.686 -11.357 1.00 97.69 70 ALA A O 1
ATOM 520 N N . ASN A 1 71 ? 2.548 -10.735 -10.625 1.00 98.38 71 ASN A N 1
ATOM 521 C CA . ASN A 1 71 ? 1.303 -10.168 -10.080 1.00 98.38 71 ASN A CA 1
ATOM 522 C C . ASN A 1 71 ? 0.714 -10.874 -8.837 1.00 98.38 71 ASN A C 1
ATOM 524 O O . ASN A 1 71 ? -0.421 -10.592 -8.455 1.00 98.38 71 ASN A O 1
ATOM 528 N N . GLU A 1 72 ? 1.453 -11.765 -8.178 1.00 98.69 72 GLU A N 1
ATOM 529 C CA . GLU A 1 72 ? 1.056 -12.398 -6.915 1.00 98.69 72 GLU A CA 1
ATOM 530 C C . GLU A 1 72 ? 1.765 -11.754 -5.732 1.00 98.69 72 GLU A C 1
ATOM 532 O O . GLU A 1 72 ? 2.996 -11.770 -5.657 1.00 98.69 72 GLU A O 1
ATOM 537 N N . VAL A 1 73 ? 1.000 -11.233 -4.772 1.00 98.81 73 VAL A N 1
ATOM 538 C CA . VAL A 1 73 ? 1.554 -10.689 -3.529 1.00 98.81 73 VAL A CA 1
ATOM 539 C C . VAL A 1 73 ? 1.927 -11.840 -2.598 1.00 98.81 73 VAL A C 1
ATOM 541 O O . VAL A 1 73 ? 1.071 -12.524 -2.045 1.00 98.81 73 VAL A O 1
ATOM 544 N N . GLN A 1 74 ? 3.230 -12.036 -2.418 1.00 98.75 74 GLN A N 1
ATOM 545 C CA . GLN A 1 74 ? 3.812 -13.085 -1.576 1.00 98.75 74 GLN A CA 1
ATOM 546 C C . GLN A 1 74 ? 4.060 -12.608 -0.142 1.00 98.75 74 GLN A C 1
ATOM 548 O O . GLN A 1 74 ? 4.057 -13.402 0.794 1.00 98.75 74 GLN A O 1
ATOM 553 N N . ALA A 1 75 ? 4.308 -11.310 0.034 1.00 98.75 75 ALA A N 1
ATOM 554 C CA . ALA A 1 75 ? 4.493 -10.682 1.336 1.00 98.75 75 ALA A CA 1
ATOM 555 C C . ALA A 1 75 ? 4.047 -9.220 1.273 1.00 98.75 75 ALA A C 1
ATOM 557 O O . ALA A 1 75 ? 4.281 -8.548 0.267 1.00 98.75 75 ALA A O 1
ATOM 558 N N . LEU A 1 76 ? 3.435 -8.724 2.347 1.00 98.88 76 LEU A N 1
ATOM 559 C CA . LEU A 1 76 ? 3.085 -7.315 2.510 1.00 98.88 76 LEU A CA 1
ATOM 560 C C . LEU A 1 76 ? 3.036 -6.976 3.998 1.00 98.88 76 LEU A C 1
ATOM 562 O O . LEU A 1 76 ? 2.289 -7.597 4.748 1.00 98.88 76 LEU A O 1
ATOM 566 N N . ASN A 1 77 ? 3.805 -5.972 4.401 1.00 98.81 77 ASN A N 1
ATOM 567 C CA . ASN A 1 77 ? 3.683 -5.303 5.687 1.00 98.81 77 ASN A CA 1
ATOM 568 C C . ASN A 1 77 ? 3.913 -3.810 5.461 1.00 98.81 77 ASN A C 1
ATOM 570 O O . ASN A 1 77 ? 4.955 -3.426 4.933 1.00 98.81 77 ASN A O 1
ATOM 574 N N . TRP A 1 78 ? 2.945 -2.975 5.818 1.00 98.81 78 TRP A N 1
ATOM 575 C CA . TRP A 1 78 ? 3.016 -1.538 5.589 1.00 98.81 78 TRP A CA 1
ATOM 576 C C . TRP A 1 78 ? 2.457 -0.777 6.780 1.00 98.81 78 TRP A C 1
ATOM 578 O O . TRP A 1 78 ? 1.358 -1.056 7.260 1.00 98.81 78 TRP A O 1
ATOM 588 N N . LYS A 1 79 ? 3.226 0.197 7.256 1.00 98.62 79 LYS A N 1
ATOM 589 C CA . LYS A 1 79 ? 2.830 1.154 8.277 1.00 98.62 79 LYS A CA 1
ATOM 590 C C . LYS A 1 79 ? 3.140 2.563 7.808 1.00 98.62 79 LYS A C 1
ATOM 592 O O . LYS A 1 79 ? 4.141 2.804 7.135 1.00 98.62 79 LYS A O 1
ATOM 597 N N . LEU A 1 80 ? 2.289 3.492 8.211 1.00 97.88 80 LEU A N 1
ATOM 598 C CA . LEU A 1 80 ? 2.533 4.918 8.053 1.00 97.88 80 LEU A CA 1
ATOM 599 C C . LEU A 1 80 ? 2.145 5.657 9.325 1.00 97.88 80 LEU A C 1
ATOM 601 O O . LEU A 1 80 ? 1.290 5.191 10.084 1.00 97.88 80 LEU A O 1
ATOM 605 N N . TRP A 1 81 ? 2.768 6.809 9.541 1.00 98.06 81 TRP A N 1
ATOM 606 C CA . TRP A 1 81 ? 2.527 7.679 10.682 1.00 98.06 81 TRP A CA 1
ATOM 607 C C . TRP A 1 81 ? 2.269 9.101 10.202 1.00 98.06 81 TRP A C 1
ATOM 609 O O . TRP A 1 81 ? 3.052 9.663 9.438 1.00 98.06 81 TRP A O 1
ATOM 619 N N . VAL A 1 82 ? 1.180 9.682 10.701 1.00 96.50 82 VAL A N 1
ATOM 620 C CA . VAL A 1 82 ? 0.754 11.046 10.393 1.00 96.50 82 VAL A CA 1
ATOM 621 C C . VAL A 1 82 ? 1.073 11.931 11.604 1.00 96.50 82 VAL A C 1
ATOM 623 O O . VAL A 1 82 ? 0.383 11.838 12.629 1.00 96.50 82 VAL A O 1
ATOM 626 N N . PRO A 1 83 ? 2.103 12.795 11.533 1.00 93.38 83 PRO A N 1
ATOM 627 C CA . PRO A 1 83 ? 2.638 13.518 12.690 1.00 93.38 83 PRO A CA 1
ATOM 628 C C . PRO A 1 83 ? 1.638 14.525 13.261 1.00 93.38 83 PRO A C 1
ATOM 630 O O . PRO A 1 83 ? 1.446 14.584 14.477 1.00 93.38 83 PRO A O 1
ATOM 633 N N . ARG A 1 84 ? 0.932 15.264 12.393 1.00 89.12 84 ARG A N 1
ATOM 634 C CA . ARG A 1 84 ? -0.021 16.316 12.781 1.00 89.12 84 ARG A CA 1
ATOM 635 C C . ARG A 1 84 ? -1.132 15.799 13.693 1.00 89.12 84 ARG A C 1
ATOM 637 O O . ARG A 1 84 ? -1.570 16.500 14.602 1.00 89.12 84 ARG A O 1
ATOM 644 N N . ARG A 1 85 ? -1.576 14.565 13.453 1.00 90.19 85 ARG A N 1
ATOM 645 C CA . ARG A 1 85 ? -2.642 13.892 14.207 1.00 90.19 85 ARG A CA 1
ATOM 646 C C . ARG A 1 85 ? -2.122 12.854 15.199 1.00 90.19 85 ARG A C 1
ATOM 648 O O . ARG A 1 85 ? -2.926 12.265 15.914 1.00 90.19 85 ARG A O 1
ATOM 655 N N . ARG A 1 86 ? -0.802 12.628 15.239 1.00 93.50 86 ARG A N 1
ATOM 656 C CA . ARG A 1 86 ? -0.138 11.577 16.032 1.00 93.50 86 ARG A CA 1
ATOM 657 C C . ARG A 1 86 ? -0.772 10.195 15.832 1.00 93.50 86 ARG A C 1
ATOM 659 O O . ARG A 1 86 ? -0.870 9.414 16.774 1.00 93.50 86 ARG A O 1
ATOM 666 N N . GLY A 1 87 ? -1.235 9.920 14.616 1.00 96.88 87 GLY A N 1
ATOM 667 C CA . GLY A 1 87 ? -1.915 8.676 14.272 1.00 96.88 87 GLY A CA 1
ATOM 668 C C . GLY A 1 87 ? -1.068 7.793 13.372 1.00 96.88 87 GLY A C 1
ATOM 669 O O . GLY A 1 87 ? -0.045 8.220 12.834 1.00 96.88 87 GLY A O 1
ATOM 670 N N . SER A 1 88 ? -1.520 6.563 13.185 1.00 98.00 88 SER A N 1
ATOM 671 C CA . SER A 1 88 ? -0.895 5.615 12.270 1.00 98.00 88 SER A CA 1
ATOM 672 C C . SER A 1 88 ? -1.926 4.749 11.563 1.00 98.00 88 SER A C 1
ATOM 674 O O . SER A 1 88 ? -3.053 4.598 12.039 1.00 98.00 88 SER A O 1
ATOM 676 N N . CYS A 1 89 ? -1.524 4.182 10.427 1.00 98.50 89 CYS A N 1
ATOM 677 C CA . CYS A 1 89 ? -2.221 3.073 9.784 1.00 98.50 89 CYS A CA 1
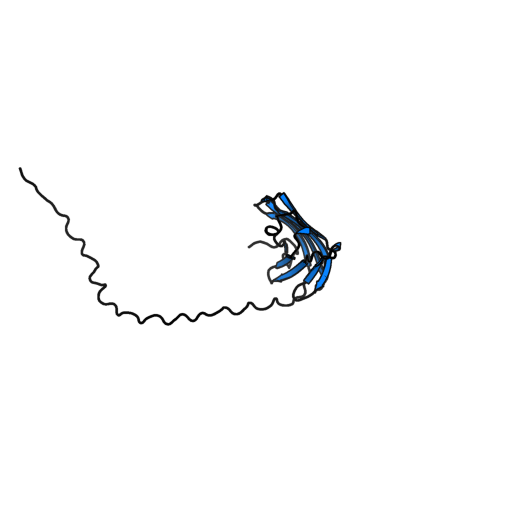ATOM 678 C C . CYS A 1 89 ? -1.291 1.861 9.708 1.00 98.50 89 CYS A C 1
ATOM 680 O O . CYS A 1 89 ? -0.070 2.022 9.614 1.00 98.50 89 CYS A O 1
ATOM 682 N N . ALA A 1 90 ? -1.864 0.659 9.734 1.00 98.50 90 ALA A N 1
ATOM 683 C CA . ALA A 1 90 ? -1.119 -0.585 9.589 1.00 98.50 90 ALA A CA 1
ATOM 684 C C . ALA A 1 90 ? -1.860 -1.590 8.703 1.00 98.50 90 ALA A C 1
ATOM 686 O O 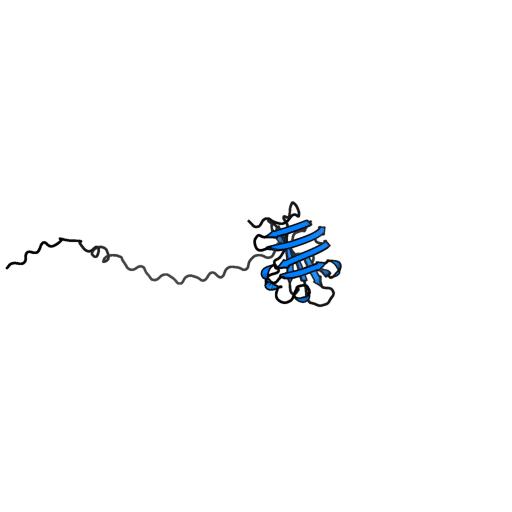. ALA A 1 90 ? -3.083 -1.727 8.767 1.00 98.50 90 ALA A O 1
ATOM 687 N N . PHE A 1 91 ? -1.089 -2.305 7.892 1.00 98.75 91 PHE A N 1
ATOM 688 C CA . PHE A 1 91 ? -1.579 -3.273 6.926 1.00 98.75 91 PHE A CA 1
ATOM 689 C C . PHE A 1 91 ? -0.640 -4.477 6.889 1.00 98.75 91 PHE A C 1
ATOM 691 O O . PHE A 1 91 ? 0.571 -4.311 6.726 1.00 98.75 91 PHE A O 1
ATOM 698 N N . ASP A 1 92 ? -1.192 -5.681 7.004 1.00 98.69 92 ASP A N 1
ATOM 699 C CA . ASP A 1 92 ? -0.437 -6.928 6.901 1.00 98.69 92 ASP A CA 1
ATOM 700 C C . ASP A 1 92 ? -1.130 -7.911 5.955 1.00 98.69 92 ASP A C 1
ATOM 702 O O . ASP A 1 92 ? -2.350 -8.049 5.998 1.00 98.69 92 ASP A O 1
ATOM 706 N N . LEU A 1 93 ? -0.367 -8.615 5.112 1.00 98.75 93 LEU A N 1
ATOM 707 C CA . LEU A 1 93 ? -0.911 -9.542 4.113 1.00 98.75 93 LEU A CA 1
ATOM 708 C C . LEU A 1 93 ? -1.859 -10.587 4.714 1.00 98.75 93 LEU A C 1
ATOM 710 O O . LEU A 1 93 ? -2.828 -10.968 4.059 1.00 98.75 93 LEU A O 1
ATOM 714 N N . SER A 1 94 ? -1.602 -11.042 5.945 1.00 98.62 94 SER A N 1
ATOM 715 C CA . SER A 1 94 ? -2.436 -12.046 6.619 1.00 98.62 94 SER A CA 1
ATOM 716 C C . SER A 1 94 ? -3.901 -11.611 6.753 1.00 98.62 94 SER A C 1
ATOM 718 O O . SER A 1 94 ? -4.806 -12.446 6.715 1.00 98.62 94 SER A O 1
ATOM 720 N N . GLU A 1 95 ? -4.159 -10.305 6.798 1.00 98.69 95 GLU A N 1
ATOM 721 C CA . GLU A 1 95 ? -5.490 -9.717 6.940 1.00 98.69 95 GLU A CA 1
ATOM 722 C C . GLU A 1 95 ? -6.213 -9.516 5.602 1.00 98.69 95 GLU A C 1
ATOM 724 O O . GLU A 1 95 ? -7.360 -9.057 5.579 1.00 98.69 95 GLU A O 1
ATOM 729 N N . PHE A 1 96 ? -5.565 -9.848 4.483 1.00 98.81 96 PHE A N 1
ATOM 730 C CA . PHE A 1 96 ? -6.091 -9.645 3.139 1.00 98.81 96 PHE A CA 1
ATOM 731 C C . PHE A 1 96 ? -6.061 -10.924 2.303 1.00 98.81 96 PHE A C 1
ATOM 733 O O . PHE A 1 96 ? -5.286 -11.855 2.530 1.00 98.81 96 PHE A O 1
ATOM 740 N N . ARG A 1 97 ? -6.933 -10.966 1.296 1.00 98.69 97 ARG A N 1
ATOM 741 C CA . ARG A 1 97 ? -6.908 -11.953 0.213 1.00 98.69 97 ARG A CA 1
ATOM 742 C C . ARG A 1 97 ? -6.761 -11.231 -1.118 1.00 98.69 97 ARG A C 1
ATOM 744 O O . ARG A 1 97 ? -7.414 -10.214 -1.329 1.00 98.69 97 ARG A O 1
ATOM 751 N N . GLN A 1 98 ? -5.947 -11.767 -2.016 1.00 98.75 98 GLN A N 1
ATOM 752 C CA . GLN A 1 98 ? -5.852 -11.253 -3.378 1.00 98.75 98 GLN A CA 1
ATOM 753 C C . GLN A 1 98 ? -7.080 -11.668 -4.190 1.00 98.75 98 GLN A C 1
ATOM 755 O O . GLN A 1 98 ? -7.465 -12.836 -4.165 1.00 98.75 98 GLN A O 1
ATOM 760 N N . VAL A 1 99 ? -7.702 -10.716 -4.888 1.00 98.56 99 VAL A N 1
ATOM 761 C CA . VAL A 1 99 ? -8.908 -10.943 -5.710 1.00 98.56 99 VAL A CA 1
ATOM 762 C C . VAL A 1 99 ? -8.707 -10.579 -7.180 1.00 98.56 99 VAL A C 1
ATOM 764 O O . VAL A 1 99 ? -9.463 -11.037 -8.030 1.00 98.56 99 VAL A O 1
ATOM 767 N N . GLN A 1 100 ? -7.681 -9.786 -7.494 1.00 98.19 100 GLN A N 1
ATOM 768 C CA . GLN A 1 100 ? -7.376 -9.348 -8.854 1.00 98.19 100 GLN A CA 1
ATOM 769 C C . GLN A 1 100 ? -5.863 -9.286 -9.063 1.00 98.19 100 GLN A C 1
ATOM 771 O O . GLN A 1 100 ? -5.136 -8.892 -8.154 1.00 98.19 100 GLN A O 1
ATOM 776 N N . LYS A 1 101 ? -5.407 -9.642 -10.271 1.00 97.75 101 LYS A N 1
ATOM 777 C CA . LYS A 1 101 ? -3.992 -9.576 -10.688 1.00 97.75 101 LYS A CA 1
ATOM 778 C C . LYS A 1 101 ? -3.697 -8.479 -11.711 1.00 97.75 101 LYS A C 1
ATOM 780 O O . LYS A 1 101 ? -2.564 -8.028 -11.809 1.00 97.75 101 LYS A O 1
ATOM 785 N N . ALA A 1 102 ? -4.685 -8.101 -12.520 1.00 95.25 102 ALA A N 1
ATOM 786 C CA . ALA A 1 102 ? -4.549 -7.137 -13.607 1.00 95.25 102 ALA A CA 1
ATOM 787 C C . ALA A 1 102 ? -5.892 -6.418 -13.850 1.00 95.25 102 ALA A C 1
ATOM 789 O O . ALA A 1 102 ? -6.935 -7.021 -13.586 1.00 95.25 102 ALA A O 1
ATOM 790 N N . PRO A 1 103 ? -5.897 -5.167 -14.359 1.00 92.94 103 PRO A N 1
ATOM 791 C CA . PRO A 1 103 ? -4.737 -4.357 -14.777 1.00 92.94 103 PRO A CA 1
ATOM 792 C C . PRO A 1 103 ? -3.918 -3.783 -13.609 1.00 92.94 103 PRO A C 1
ATOM 794 O O . PRO A 1 103 ? -2.806 -3.310 -13.813 1.00 92.94 103 PRO A O 1
ATOM 797 N N . HIS A 1 104 ? -4.450 -3.871 -12.393 1.00 96.62 104 HIS A N 1
ATOM 798 C CA . HIS A 1 104 ? -3.734 -3.686 -11.134 1.00 96.62 104 HIS A CA 1
ATOM 799 C C . HIS A 1 104 ? -4.034 -4.877 -10.219 1.00 96.62 104 HIS A C 1
ATOM 801 O O . HIS A 1 104 ? -5.033 -5.581 -10.408 1.00 96.62 104 HIS A O 1
ATOM 807 N N . ILE A 1 105 ? -3.185 -5.093 -9.225 1.00 98.62 105 ILE A N 1
ATOM 808 C CA . ILE A 1 105 ? -3.424 -6.081 -8.178 1.00 98.62 105 ILE A CA 1
ATOM 809 C C . ILE A 1 105 ? -4.399 -5.478 -7.170 1.00 98.62 105 ILE A C 1
ATOM 811 O O . ILE A 1 105 ? -4.200 -4.342 -6.743 1.00 98.62 105 ILE A O 1
ATOM 815 N N . GLU A 1 106 ? -5.416 -6.234 -6.766 1.00 98.75 106 GLU A N 1
ATOM 816 C CA . GLU A 1 106 ? -6.334 -5.846 -5.690 1.00 98.75 106 GLU A CA 1
ATOM 817 C C . GLU A 1 106 ? -6.326 -6.915 -4.593 1.00 98.75 106 GLU A C 1
ATOM 819 O O . GLU A 1 106 ? -6.524 -8.107 -4.858 1.00 98.75 106 GLU A O 1
ATOM 824 N N . LEU A 1 107 ? -6.116 -6.472 -3.354 1.00 98.88 107 LEU A N 1
ATOM 825 C CA . LEU A 1 107 ? -6.285 -7.257 -2.140 1.00 98.88 107 LEU A CA 1
ATOM 826 C C . LEU A 1 107 ? -7.486 -6.718 -1.362 1.00 98.88 107 LEU A C 1
ATOM 828 O O . LEU A 1 107 ? -7.573 -5.518 -1.122 1.00 98.88 107 LEU A O 1
ATOM 832 N N . VAL A 1 108 ? -8.380 -7.595 -0.915 1.00 98.75 108 VAL A N 1
ATOM 833 C CA . VAL A 1 108 ? -9.554 -7.233 -0.110 1.00 98.75 108 VAL A CA 1
ATOM 834 C C . VAL A 1 108 ? -9.394 -7.781 1.299 1.00 98.75 108 VAL A C 1
ATOM 836 O O . VAL A 1 108 ? -8.980 -8.929 1.493 1.00 98.75 108 VAL A O 1
ATOM 839 N N . ALA A 1 109 ? -9.728 -6.957 2.285 1.00 98.69 109 ALA A N 1
ATOM 840 C CA . ALA A 1 109 ? -9.687 -7.324 3.687 1.00 98.69 109 ALA A CA 1
ATOM 841 C C . ALA A 1 109 ? -10.583 -8.539 3.989 1.00 98.69 109 ALA A C 1
ATOM 843 O O . ALA A 1 109 ? -11.652 -8.719 3.399 1.00 98.69 109 ALA A O 1
ATOM 844 N N . ARG A 1 110 ? -10.130 -9.399 4.903 1.00 98.44 110 ARG A N 1
ATOM 845 C CA . ARG A 1 110 ? -10.836 -10.627 5.316 1.00 98.44 110 ARG A CA 1
ATOM 846 C C . ARG A 1 110 ? -11.946 -10.395 6.344 1.00 98.44 110 ARG A C 1
ATOM 8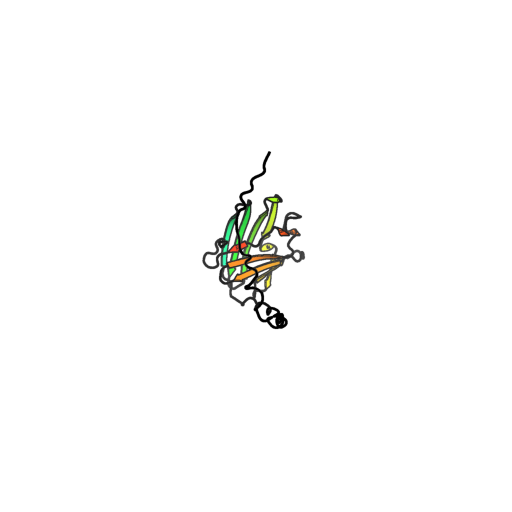48 O O . ARG A 1 110 ? -12.700 -11.317 6.609 1.00 98.44 110 ARG A O 1
ATOM 855 N N . ASP A 1 111 ? -12.026 -9.201 6.917 1.00 97.00 111 ASP A N 1
ATOM 856 C CA . ASP A 1 111 ? -12.920 -8.824 8.021 1.00 97.00 111 ASP A CA 1
ATOM 857 C C . ASP A 1 111 ? -14.212 -8.121 7.558 1.00 97.00 111 ASP A C 1
ATOM 859 O O . ASP A 1 111 ? -14.872 -7.450 8.350 1.00 97.00 111 ASP A O 1
ATOM 863 N N . ASP A 1 112 ? -14.523 -8.199 6.261 1.00 93.44 112 ASP A N 1
ATOM 864 C CA . ASP A 1 112 ? -15.668 -7.544 5.616 1.00 93.44 112 ASP A CA 1
ATOM 865 C C . ASP A 1 112 ? -15.747 -6.020 5.834 1.00 93.44 112 ASP A C 1
ATOM 867 O O . ASP A 1 112 ? -16.777 -5.390 5.600 1.00 93.44 112 ASP A O 1
ATOM 871 N N . SER A 1 113 ? -14.633 -5.378 6.210 1.00 96.44 113 SER A N 1
ATOM 872 C CA . SER A 1 113 ? -14.554 -3.917 6.349 1.00 96.44 113 SER A CA 1
ATOM 873 C C . SER A 1 113 ? -14.713 -3.164 5.026 1.00 96.44 113 SER A C 1
ATOM 875 O O . SER A 1 113 ? -14.904 -1.951 5.036 1.00 96.44 113 SER A O 1
ATOM 877 N N . GLY A 1 114 ? -14.595 -3.861 3.893 1.00 97.12 114 GLY A N 1
ATOM 878 C CA . GLY A 1 114 ? -14.522 -3.252 2.567 1.00 97.12 114 GLY A CA 1
ATOM 879 C C . GLY A 1 114 ? -13.166 -2.612 2.256 1.00 97.12 114 GLY A C 1
ATOM 880 O O . GLY A 1 114 ? -13.009 -2.061 1.167 1.00 97.12 114 GLY A O 1
ATOM 881 N N . CYS A 1 115 ? -12.188 -2.702 3.167 1.00 98.56 115 CYS A N 1
ATOM 882 C CA . CYS A 1 115 ? -10.844 -2.185 2.946 1.00 98.56 115 CYS A CA 1
ATOM 883 C C . CYS A 1 115 ? -10.137 -2.935 1.815 1.00 98.56 115 CYS A C 1
ATOM 885 O O . CYS A 1 115 ? -10.142 -4.171 1.756 1.00 98.56 115 CYS A O 1
ATOM 887 N N . LYS A 1 116 ? -9.493 -2.167 0.939 1.00 98.75 116 LYS A N 1
ATOM 888 C CA . LYS A 1 116 ? -8.744 -2.654 -0.212 1.00 98.75 116 LYS A CA 1
ATOM 889 C C . LYS A 1 116 ? -7.318 -2.137 -0.186 1.00 98.75 116 LYS A C 1
ATOM 891 O O . LYS A 1 116 ? -7.095 -0.975 0.144 1.00 98.75 116 LYS A O 1
ATOM 896 N N . LEU A 1 117 ? -6.379 -2.977 -0.605 1.00 98.81 117 LEU A N 1
ATOM 897 C CA . LEU A 1 117 ? -5.044 -2.560 -1.019 1.00 98.81 117 LEU A CA 1
ATOM 898 C C . LEU A 1 117 ? -4.911 -2.760 -2.520 1.00 98.81 117 LEU A C 1
ATOM 900 O O . LEU A 1 117 ? -5.357 -3.774 -3.055 1.00 98.81 117 LEU A O 1
ATOM 904 N N . MET A 1 118 ? -4.291 -1.802 -3.194 1.00 98.62 118 MET A N 1
ATOM 905 C CA . MET A 1 118 ? -4.125 -1.822 -4.642 1.00 98.62 118 MET A CA 1
ATOM 906 C C . MET A 1 118 ? -2.654 -1.634 -4.974 1.00 98.62 118 MET A C 1
ATOM 908 O O . MET A 1 118 ? -2.022 -0.722 -4.438 1.00 98.62 118 MET A O 1
ATOM 912 N N . VAL A 1 119 ? -2.128 -2.472 -5.869 1.00 98.44 119 VAL A N 1
ATOM 913 C CA . VAL A 1 119 ? -0.769 -2.333 -6.403 1.00 98.44 119 VAL A CA 1
ATOM 914 C C . VAL A 1 119 ? -0.831 -2.153 -7.908 1.00 98.44 119 VAL A C 1
ATOM 916 O O . VAL A 1 119 ? -1.363 -3.002 -8.622 1.00 98.44 119 VAL A O 1
ATOM 919 N N . TRP A 1 120 ? -0.279 -1.052 -8.403 1.00 97.12 120 TRP A N 1
ATOM 920 C CA . TRP A 1 120 ? -0.174 -0.784 -9.835 1.00 97.12 120 TRP A CA 1
ATOM 921 C C . TRP A 1 120 ? 1.184 -0.193 -10.173 1.00 97.12 120 TRP A C 1
ATOM 923 O O . TRP A 1 120 ? 1.886 0.331 -9.309 1.00 97.12 120 TRP A O 1
ATOM 933 N N . GLN A 1 121 ? 1.542 -0.270 -11.449 1.00 95.06 121 GLN A N 1
ATOM 934 C CA . GLN A 1 121 ? 2.812 0.228 -11.943 1.00 95.06 121 GLN A CA 1
ATOM 935 C C . GLN A 1 121 ? 2.594 1.204 -13.096 1.00 95.06 121 GLN A C 1
ATOM 937 O O . GLN A 1 121 ? 1.965 0.872 -14.102 1.00 95.06 121 GLN A O 1
ATOM 942 N N . ASP A 1 122 ? 3.164 2.395 -12.950 1.00 91.00 122 ASP A N 1
ATOM 943 C CA . ASP A 1 122 ? 3.431 3.310 -14.054 1.00 91.00 122 ASP A CA 1
ATOM 944 C C . ASP A 1 122 ? 4.923 3.200 -14.463 1.00 91.00 122 ASP A C 1
ATOM 946 O O . ASP A 1 122 ? 5.699 2.503 -13.801 1.00 91.00 122 ASP A O 1
ATOM 950 N N . PRO A 1 123 ? 5.374 3.831 -15.565 1.00 87.69 123 PRO A N 1
ATOM 951 C CA . PRO A 1 123 ? 6.771 3.727 -15.997 1.00 87.69 123 PRO A CA 1
ATOM 952 C C . PRO A 1 123 ? 7.819 4.205 -14.975 1.00 87.69 123 PRO A C 1
ATOM 954 O O . PRO A 1 123 ? 8.981 3.827 -15.089 1.00 87.69 123 PRO A O 1
ATOM 957 N N . ARG A 1 124 ? 7.443 5.056 -14.015 1.00 91.75 124 ARG A N 1
ATOM 958 C CA . ARG A 1 124 ? 8.334 5.686 -13.030 1.00 91.75 124 ARG A CA 1
ATOM 959 C C . ARG A 1 124 ? 8.287 5.013 -11.658 1.00 91.75 124 ARG A C 1
ATOM 961 O O . ARG A 1 124 ? 9.220 5.212 -10.887 1.00 91.75 124 ARG A O 1
ATOM 968 N N . ARG A 1 125 ? 7.210 4.299 -11.314 1.00 95.56 125 ARG A N 1
ATOM 969 C CA . ARG A 1 125 ? 6.977 3.786 -9.951 1.00 95.56 125 ARG A CA 1
ATOM 970 C C . ARG A 1 125 ? 5.985 2.633 -9.894 1.00 95.56 125 ARG A C 1
ATOM 972 O O . ARG A 1 125 ? 5.060 2.542 -10.700 1.00 95.56 125 ARG A O 1
ATOM 979 N N . VAL A 1 126 ? 6.157 1.801 -8.872 1.00 97.56 126 VAL A N 1
ATOM 980 C CA . VAL A 1 126 ? 5.131 0.878 -8.380 1.00 97.56 126 VAL A CA 1
ATOM 981 C C . VAL A 1 126 ? 4.487 1.510 -7.151 1.00 97.56 126 VAL A C 1
ATOM 983 O O . VAL A 1 126 ? 5.187 1.878 -6.213 1.00 97.56 126 VAL A O 1
ATOM 986 N N . THR A 1 127 ? 3.168 1.641 -7.137 1.00 97.81 127 THR A N 1
ATOM 987 C CA . THR A 1 127 ? 2.432 2.263 -6.031 1.00 97.81 127 THR A CA 1
ATOM 988 C C . THR A 1 127 ? 1.656 1.206 -5.266 1.00 97.81 127 THR A C 1
ATOM 990 O O . THR A 1 127 ? 0.972 0.395 -5.884 1.00 97.81 127 THR A O 1
ATOM 993 N N . LEU A 1 128 ? 1.730 1.247 -3.934 1.00 98.69 128 LEU A N 1
ATOM 994 C CA . LEU A 1 128 ? 0.840 0.527 -3.026 1.00 98.69 128 LEU A CA 1
ATOM 995 C C . LEU A 1 128 ? -0.055 1.553 -2.322 1.00 98.69 128 LEU A C 1
ATOM 997 O O . LEU A 1 128 ? 0.422 2.387 -1.552 1.00 98.69 128 LEU A O 1
ATOM 1001 N N . ALA A 1 129 ? -1.356 1.492 -2.594 1.00 98.31 129 ALA A N 1
ATOM 1002 C CA . ALA A 1 129 ? -2.348 2.369 -1.977 1.00 98.31 129 ALA A CA 1
ATOM 1003 C C . ALA A 1 129 ? -3.439 1.581 -1.261 1.00 98.31 129 ALA A C 1
ATOM 1005 O O . ALA A 1 129 ? -3.556 0.363 -1.410 1.00 98.31 129 ALA A O 1
ATOM 1006 N N . HIS A 1 130 ? -4.261 2.305 -0.509 1.00 98.38 130 HIS A N 1
ATOM 1007 C CA . HIS A 1 130 ? -5.396 1.769 0.226 1.00 98.38 130 HIS A CA 1
ATOM 1008 C C . HIS A 1 130 ? -6.697 2.487 -0.163 1.00 98.38 130 HIS A C 1
ATOM 1010 O O . HIS A 1 130 ? -6.671 3.594 -0.702 1.00 98.38 130 HIS A O 1
ATOM 1016 N N . ALA A 1 131 ? -7.833 1.832 0.073 1.00 98.25 131 ALA A N 1
ATOM 1017 C CA . ALA A 1 131 ? -9.167 2.408 -0.082 1.00 98.25 131 ALA A CA 1
ATOM 1018 C C . ALA A 1 131 ? -10.143 1.792 0.932 1.00 98.25 131 ALA A C 1
ATOM 1020 O O . ALA A 1 131 ? -10.144 0.578 1.123 1.00 98.25 131 ALA A O 1
ATOM 1021 N N . ASN A 1 132 ? -11.003 2.608 1.548 1.00 97.62 132 ASN A N 1
ATOM 1022 C CA . ASN A 1 132 ? -11.986 2.207 2.569 1.00 97.62 132 ASN A CA 1
ATOM 1023 C C . ASN A 1 132 ? -11.359 1.535 3.806 1.00 97.62 132 ASN A C 1
ATOM 1025 O O . ASN A 1 132 ? -11.896 0.577 4.361 1.00 97.62 132 ASN A O 1
ATOM 1029 N N . CYS A 1 133 ? -10.191 2.018 4.230 1.00 98.06 133 CYS A N 1
ATOM 1030 C CA . CYS A 1 133 ? -9.399 1.402 5.295 1.00 98.06 133 CYS A CA 1
ATOM 1031 C C . CYS A 1 133 ? -9.401 2.184 6.615 1.00 98.06 133 CYS A C 1
ATOM 1033 O O . CYS A 1 133 ? -8.497 2.021 7.430 1.00 98.06 133 CYS A O 1
ATOM 1035 N N . GLN A 1 134 ? -10.430 2.994 6.871 1.00 96.75 134 GLN A N 1
ATOM 1036 C CA . GLN A 1 134 ? -10.547 3.837 8.066 1.00 96.75 134 GLN A CA 1
ATOM 1037 C C . GLN A 1 134 ? -10.369 3.040 9.369 1.00 96.75 134 GLN A C 1
ATOM 1039 O O . GLN A 1 134 ? -9.724 3.521 10.294 1.00 96.75 134 GLN A O 1
ATOM 1044 N N . LYS A 1 135 ? -10.881 1.800 9.432 1.00 96.38 135 LYS A N 1
ATOM 1045 C CA . LYS A 1 135 ? -10.762 0.911 10.607 1.00 96.38 135 LYS A CA 1
ATOM 1046 C C . LYS A 1 135 ? -9.329 0.445 10.907 1.00 96.38 135 LYS A C 1
ATOM 1048 O O . LYS A 1 135 ? -9.078 -0.060 11.993 1.00 96.38 135 LYS A O 1
ATOM 1053 N N . ARG A 1 136 ? -8.404 0.601 9.957 1.00 97.62 136 ARG A N 1
ATOM 1054 C CA . ARG A 1 136 ? -6.985 0.220 10.080 1.00 97.62 136 ARG A CA 1
ATOM 1055 C C . ARG A 1 136 ? -6.089 1.394 10.451 1.00 97.62 136 ARG A C 1
ATOM 1057 O O . ARG A 1 136 ? -4.872 1.241 10.542 1.00 97.62 136 ARG A O 1
ATOM 1064 N N . CYS A 1 137 ? -6.697 2.558 10.635 1.00 97.81 137 CYS A N 1
ATOM 1065 C CA . CYS A 1 137 ? -6.036 3.798 10.966 1.00 97.81 137 CYS A CA 1
ATOM 1066 C C . CYS A 1 137 ? -6.542 4.320 12.310 1.00 97.81 137 CYS A C 1
ATOM 1068 O O . CYS A 1 137 ? -7.674 4.055 12.719 1.00 97.81 137 CYS A O 1
ATOM 1070 N N . THR A 1 138 ? -5.733 5.139 12.977 1.00 98.00 138 THR A N 1
ATOM 1071 C CA . THR A 1 138 ? -6.242 6.000 14.049 1.00 98.00 138 THR A CA 1
ATOM 1072 C C . THR A 1 138 ? -7.419 6.846 13.519 1.00 98.00 138 THR A C 1
ATOM 1074 O O . THR A 1 138 ? -7.331 7.385 12.410 1.00 98.00 138 THR A O 1
ATOM 1077 N N . PRO A 1 139 ? -8.532 6.993 14.263 1.00 95.88 139 PRO A N 1
ATOM 1078 C CA . PRO A 1 139 ? -9.659 7.800 13.803 1.00 95.88 139 PRO A CA 1
ATOM 1079 C C . PRO A 1 139 ? -9.246 9.230 13.425 1.00 95.88 139 PRO A C 1
ATOM 1081 O O . PRO A 1 139 ? -8.520 9.896 14.160 1.00 95.88 139 PRO A O 1
ATOM 1084 N N . GLY A 1 140 ? -9.730 9.706 12.274 1.00 94.00 140 GLY A N 1
ATOM 1085 C CA . GLY A 1 140 ? -9.507 11.076 11.802 1.00 94.00 140 GLY A CA 1
ATOM 1086 C C . GLY A 1 140 ? -8.210 11.325 11.024 1.00 94.00 140 GLY A C 1
ATOM 1087 O O . GLY A 1 140 ? -7.946 12.484 10.715 1.00 94.00 140 GLY A O 1
ATOM 1088 N N . ILE A 1 141 ? -7.422 10.288 10.698 1.00 95.31 141 ILE A N 1
ATOM 1089 C CA . ILE A 1 141 ? -6.171 10.445 9.923 1.00 95.31 141 ILE A CA 1
ATOM 1090 C C . ILE A 1 141 ? -6.226 9.900 8.493 1.00 95.31 141 ILE A C 1
ATOM 1092 O O . ILE A 1 141 ? -5.278 10.079 7.740 1.00 95.31 141 ILE A O 1
ATOM 1096 N N . TYR A 1 142 ? -7.304 9.204 8.126 1.00 93.81 142 TYR A N 1
ATOM 1097 C CA . TYR A 1 142 ? -7.379 8.430 6.882 1.00 93.81 142 TYR A CA 1
ATOM 1098 C C . TYR A 1 142 ? -7.143 9.279 5.620 1.00 93.81 142 TYR A C 1
ATOM 1100 O O . TYR A 1 142 ? -6.440 8.839 4.718 1.00 93.81 142 TYR A O 1
ATOM 1108 N N . GLU A 1 143 ? -7.644 10.515 5.591 1.00 91.56 143 GLU A N 1
ATOM 1109 C CA . GLU A 1 143 ? -7.455 11.437 4.456 1.00 91.56 143 GLU A CA 1
ATOM 1110 C C . GLU A 1 143 ? -6.010 11.952 4.317 1.00 91.56 143 GLU A C 1
ATOM 1112 O O . GLU A 1 143 ? -5.635 12.489 3.282 1.00 91.56 143 GLU A O 1
ATOM 1117 N N . GLU A 1 144 ? -5.189 11.795 5.359 1.00 93.88 144 GLU A N 1
ATOM 1118 C CA . GLU A 1 144 ? -3.771 12.180 5.387 1.00 93.88 144 GLU A CA 1
ATOM 1119 C C . GLU A 1 144 ? -2.848 10.956 5.175 1.00 93.88 144 GLU A C 1
ATOM 1121 O O . GLU A 1 144 ? -1.623 11.076 5.188 1.00 93.88 144 GLU A O 1
ATOM 1126 N N . ALA A 1 145 ? -3.416 9.757 5.001 1.00 94.31 145 ALA A N 1
ATOM 1127 C CA . ALA A 1 145 ? -2.678 8.513 4.825 1.00 94.31 145 ALA A CA 1
ATOM 1128 C C . ALA A 1 145 ? -2.303 8.309 3.347 1.00 94.31 145 ALA A C 1
ATOM 1130 O O . ALA A 1 145 ? -3.017 7.644 2.597 1.00 94.31 145 ALA A O 1
ATOM 1131 N N . TRP A 1 146 ? -1.184 8.883 2.912 1.00 94.50 146 TRP A N 1
ATOM 1132 C CA . TRP A 1 146 ? -0.755 8.812 1.512 1.00 94.50 146 TRP A CA 1
ATOM 1133 C C . TRP A 1 146 ? -0.244 7.418 1.090 1.00 94.50 146 TRP A C 1
ATOM 1135 O O . TRP A 1 146 ? 0.246 6.662 1.932 1.00 94.50 146 TRP A O 1
ATOM 1145 N N . PRO A 1 147 ? -0.342 7.059 -0.207 1.00 96.75 147 PRO A N 1
ATOM 1146 C CA . PRO A 1 147 ? 0.244 5.832 -0.750 1.00 96.75 147 PRO A CA 1
ATOM 1147 C C . PRO A 1 147 ? 1.770 5.791 -0.640 1.00 96.75 147 PRO A C 1
ATOM 1149 O O . PRO A 1 147 ? 2.426 6.811 -0.846 1.00 96.75 147 PRO A O 1
ATOM 1152 N N . VAL A 1 148 ? 2.327 4.593 -0.452 1.00 97.75 148 VAL A N 1
ATOM 1153 C CA . VAL A 1 148 ? 3.773 4.359 -0.586 1.00 97.75 148 VAL A CA 1
ATOM 1154 C C . VAL A 1 148 ? 4.118 4.042 -2.040 1.00 97.75 148 VAL A C 1
ATOM 1156 O O . VAL A 1 148 ? 3.392 3.325 -2.738 1.00 97.75 148 VAL A O 1
ATOM 1159 N N . MET A 1 149 ? 5.240 4.579 -2.511 1.00 97.75 149 MET A N 1
ATOM 1160 C CA . MET A 1 149 ? 5.721 4.394 -3.880 1.00 97.75 149 MET A CA 1
ATOM 1161 C C . MET A 1 149 ? 7.125 3.794 -3.873 1.00 97.75 149 MET A C 1
ATOM 1163 O O . MET A 1 149 ? 7.999 4.242 -3.131 1.00 97.75 149 MET A O 1
ATOM 1167 N N . PHE A 1 150 ? 7.355 2.823 -4.749 1.00 98.31 150 PHE A N 1
ATOM 1168 C CA . PHE A 1 150 ? 8.628 2.139 -4.934 1.00 98.31 150 PHE A CA 1
ATOM 1169 C C . PHE A 1 150 ? 9.208 2.451 -6.311 1.00 98.31 150 PHE A C 1
ATOM 1171 O O . PHE A 1 150 ? 8.482 2.526 -7.307 1.00 98.31 150 PHE A O 1
ATOM 1178 N N . ASP A 1 151 ? 10.524 2.609 -6.375 1.00 97.44 151 ASP A N 1
ATOM 1179 C CA . ASP A 1 151 ? 11.258 2.611 -7.632 1.00 97.44 151 ASP A CA 1
ATOM 1180 C C . ASP A 1 151 ? 11.202 1.199 -8.259 1.00 97.44 151 ASP A C 1
ATOM 1182 O O . ASP A 1 151 ? 11.549 0.230 -7.578 1.00 97.44 151 ASP A O 1
ATOM 1186 N N . PRO A 1 152 ? 10.777 1.032 -9.528 1.00 95.62 152 PRO A N 1
ATOM 1187 C CA . PRO A 1 152 ? 10.566 -0.298 -10.103 1.00 95.62 152 PRO A CA 1
ATOM 1188 C C . PRO A 1 152 ? 11.856 -1.097 -10.309 1.00 95.62 152 PRO A C 1
ATOM 1190 O O . PRO A 1 152 ? 11.802 -2.319 -10.384 1.00 95.62 152 PRO A O 1
ATOM 1193 N N . GLY A 1 153 ? 13.003 -0.421 -10.447 1.00 95.69 153 GLY A N 1
ATOM 1194 C CA . GLY A 1 153 ? 14.288 -1.075 -10.699 1.00 95.69 153 GLY A CA 1
ATOM 1195 C C . GLY A 1 153 ? 14.967 -1.563 -9.422 1.00 95.69 153 GLY A C 1
ATOM 1196 O O . GLY A 1 153 ? 15.515 -2.661 -9.391 1.00 95.69 153 GLY A O 1
ATOM 1197 N N . SER A 1 154 ? 14.931 -0.750 -8.368 1.00 97.50 154 SER A N 1
ATOM 1198 C CA . SER A 1 154 ? 15.619 -1.021 -7.101 1.00 97.50 154 SER A CA 1
ATOM 1199 C C . SER A 1 154 ? 14.714 -1.580 -6.006 1.00 97.50 154 SER A C 1
ATOM 1201 O O . SER A 1 154 ? 15.219 -2.172 -5.057 1.00 97.50 154 SER A O 1
ATOM 1203 N N . GLY A 1 155 ? 13.398 -1.365 -6.090 1.00 97.94 155 GLY A N 1
ATOM 1204 C CA . GLY A 1 155 ? 12.454 -1.680 -5.017 1.00 97.94 155 GLY A CA 1
ATOM 1205 C C . GLY A 1 155 ? 12.550 -0.750 -3.801 1.00 97.94 155 GLY A C 1
ATOM 1206 O O . GLY A 1 155 ? 11.829 -0.949 -2.825 1.00 97.94 155 GLY A O 1
ATOM 1207 N N . MET A 1 156 ? 13.408 0.271 -3.839 1.00 98.12 156 MET A N 1
ATOM 1208 C CA . MET A 1 156 ? 13.540 1.262 -2.767 1.00 98.12 156 MET A CA 1
ATOM 1209 C C . MET A 1 156 ? 12.424 2.311 -2.838 1.00 98.12 156 MET A C 1
ATOM 1211 O O . MET A 1 156 ? 11.668 2.346 -3.808 1.00 98.12 156 MET A O 1
ATOM 1215 N N . CYS A 1 157 ? 12.323 3.201 -1.842 1.00 97.50 157 CYS A N 1
ATOM 1216 C CA . CYS A 1 157 ? 11.399 4.340 -1.910 1.00 97.50 157 CYS A CA 1
ATOM 1217 C C . CYS A 1 157 ? 11.581 5.124 -3.219 1.00 97.50 157 CYS A C 1
ATOM 1219 O O . CYS A 1 157 ? 12.694 5.547 -3.554 1.00 97.50 157 CYS A O 1
ATOM 1221 N N . ALA A 1 158 ? 10.484 5.370 -3.934 1.00 95.88 158 ALA A N 1
ATOM 1222 C CA . ALA A 1 158 ? 10.510 6.200 -5.127 1.00 95.88 158 ALA A CA 1
ATOM 1223 C C . ALA A 1 158 ? 10.901 7.641 -4.770 1.00 95.88 158 ALA A C 1
ATOM 1225 O O . ALA A 1 158 ? 10.522 8.191 -3.729 1.00 95.88 158 ALA A O 1
ATOM 1226 N N . GLN A 1 159 ? 11.650 8.274 -5.667 1.00 89.62 159 GLN A N 1
ATOM 1227 C CA . GLN A 1 159 ? 12.000 9.683 -5.539 1.00 89.62 159 GLN A CA 1
ATOM 1228 C C . GLN A 1 159 ? 10.791 10.558 -5.884 1.00 89.62 159 GLN A C 1
ATOM 1230 O O . GLN A 1 159 ? 10.156 10.374 -6.928 1.00 89.62 159 GLN A O 1
ATOM 1235 N N . VAL A 1 160 ? 10.505 11.540 -5.031 1.00 74.19 160 VAL A N 1
ATOM 1236 C CA . VAL A 1 160 ? 9.516 12.586 -5.300 1.00 74.19 160 VAL A CA 1
ATOM 1237 C C . VAL A 1 160 ? 10.237 13.663 -6.121 1.00 74.19 160 VAL A C 1
ATOM 1239 O O . VAL A 1 160 ? 10.939 14.501 -5.570 1.00 74.19 160 VAL A O 1
ATOM 1242 N N . LYS A 1 161 ? 10.182 13.554 -7.453 1.00 59.66 161 LYS A N 1
ATOM 1243 C CA . LYS A 1 161 ? 10.700 14.556 -8.403 1.00 59.66 161 LYS A CA 1
ATOM 1244 C C . LYS A 1 161 ? 9.560 15.183 -9.180 1.00 59.66 161 LYS A C 1
ATOM 1246 O O . LYS A 1 161 ? 8.812 14.388 -9.814 1.00 59.66 161 LYS A O 1
#

pLDDT: mean 86.88, std 17.32, range [37.81, 98.88]